Protein AF-A0A822J9V2-F1 (afdb_monomer_lite)

Secondary structure (DSSP, 8-state):
--EEEEEE-GGG-SBTTEEEPPHHHHHHTT--TT-EEEEEEEETTEEEEEEEEEEETTTEEEPPHHHHHHHTT-S-EEEEEE-

Foldseek 3Di:
DDKDKDKFFPVPDPDLQKDADPPVRCVVVVPDAQDWWWKWKFDPNDTPDTDTFGQHPRRITGDDPVVSVVCVPGRMIMMITDD

Sequence (83 aa):
MQGEKWIVRPQERKQISLVKIPSEIASKLNIKDGEPISVKIFIGGTDIYKGPLTVTSGQELYIPKNVRNLLKNEKEFILTIIR

Structure (mmCIF, N/CA/C/O backbone):
data_AF-A0A822J9V2-F1
#
_entry.id   AF-A0A822J9V2-F1
#
loop_
_atom_site.group_PDB
_atom_site.id
_atom_site.type_symbol
_atom_site.label_atom_id
_atom_site.label_alt_id
_atom_site.label_comp_id
_atom_site.label_asym_id
_atom_site.label_entity_id
_atom_site.label_seq_id
_atom_site.pdbx_PDB_ins_code
_atom_site.Cartn_x
_atom_site.Cartn_y
_atom_site.Cartn_z
_atom_site.occupancy
_atom_site.B_iso_or_equiv
_atom_site.auth_seq_id
_atom_site.auth_comp_id
_atom_site.auth_asym_id
_atom_site.auth_atom_id
_atom_site.pdbx_PDB_model_num
ATOM 1 N N . MET A 1 1 ? -5.453 -13.998 -10.968 1.00 50.78 1 MET A N 1
ATOM 2 C CA . MET A 1 1 ? -4.718 -12.751 -10.669 1.00 50.78 1 MET A CA 1
ATOM 3 C C . MET A 1 1 ? -3.945 -12.988 -9.381 1.00 50.78 1 MET A C 1
ATOM 5 O O . MET A 1 1 ? -4.580 -13.154 -8.346 1.00 50.78 1 MET A O 1
ATOM 9 N N . GLN A 1 2 ? -2.624 -13.164 -9.464 1.00 54.09 2 GLN A N 1
ATOM 10 C CA . GLN A 1 2 ? -1.764 -13.359 -8.289 1.00 54.09 2 GLN A CA 1
ATOM 11 C C . GLN A 1 2 ? -1.304 -11.979 -7.819 1.00 54.09 2 GLN A C 1
ATOM 13 O O . GLN A 1 2 ? -0.690 -11.245 -8.582 1.00 54.09 2 GLN A O 1
ATOM 18 N N . GLY A 1 3 ? -1.655 -11.611 -6.591 1.00 74.50 3 GLY A N 1
ATOM 19 C CA . GLY A 1 3 ? -1.243 -10.354 -5.978 1.00 74.50 3 GLY A CA 1
ATOM 20 C C . GLY A 1 3 ? -0.625 -10.617 -4.615 1.00 74.50 3 GLY A C 1
ATOM 21 O O . GLY A 1 3 ? -1.098 -11.487 -3.881 1.00 74.50 3 GLY A O 1
ATOM 22 N N . GLU A 1 4 ? 0.428 -9.879 -4.279 1.00 88.75 4 GLU A N 1
ATOM 23 C CA . GLU A 1 4 ? 1.068 -9.976 -2.968 1.00 88.75 4 GLU A CA 1
ATOM 24 C C . GLU A 1 4 ? 0.332 -9.078 -1.980 1.00 88.75 4 GLU A C 1
ATOM 26 O O . GLU A 1 4 ? 0.032 -7.922 -2.288 1.00 88.75 4 GLU A O 1
ATOM 31 N N . LYS A 1 5 ? 0.045 -9.605 -0.789 1.00 89.50 5 LYS A N 1
ATOM 32 C CA . LYS A 1 5 ? -0.654 -8.877 0.271 1.00 89.50 5 LYS A CA 1
ATOM 33 C C . LYS A 1 5 ? 0.140 -8.899 1.563 1.00 89.50 5 LYS A C 1
ATOM 35 O O . LYS A 1 5 ? 0.744 -9.912 1.902 1.00 89.50 5 LYS A O 1
ATOM 40 N N . TRP A 1 6 ? 0.077 -7.808 2.310 1.00 91.56 6 TRP A N 1
ATOM 41 C CA . TRP A 1 6 ? 0.670 -7.721 3.636 1.00 91.56 6 TRP A CA 1
ATOM 42 C C . TRP A 1 6 ? -0.156 -6.825 4.549 1.00 91.56 6 TRP A C 1
ATOM 44 O O . TRP A 1 6 ? -0.954 -5.998 4.100 1.00 91.56 6 TRP A O 1
ATOM 54 N N . ILE A 1 7 ? 0.030 -7.026 5.850 1.00 88.38 7 ILE A N 1
ATOM 55 C CA . ILE A 1 7 ? -0.602 -6.222 6.890 1.00 88.38 7 ILE A CA 1
ATOM 56 C C . ILE A 1 7 ? 0.292 -5.014 7.152 1.00 88.38 7 ILE A C 1
ATOM 58 O O . ILE A 1 7 ? 1.495 -5.155 7.349 1.00 88.38 7 ILE A O 1
ATOM 62 N N . VAL A 1 8 ? -0.300 -3.825 7.166 1.00 86.75 8 VAL A N 1
ATOM 63 C CA . VAL A 1 8 ? 0.383 -2.569 7.450 1.00 86.75 8 VAL A CA 1
ATOM 64 C C . VAL A 1 8 ? -0.043 -2.078 8.824 1.00 86.75 8 VAL A C 1
ATOM 66 O O . VAL A 1 8 ? -1.163 -1.586 8.998 1.00 86.75 8 VAL A O 1
ATOM 69 N N . ARG A 1 9 ? 0.871 -2.127 9.793 1.00 83.00 9 ARG A N 1
ATOM 70 C CA . ARG A 1 9 ? 0.625 -1.624 11.148 1.00 83.00 9 ARG A CA 1
ATOM 71 C C . ARG A 1 9 ? 1.055 -0.152 11.275 1.00 83.00 9 ARG A C 1
ATOM 73 O O . ARG A 1 9 ? 2.085 0.227 10.722 1.00 83.00 9 ARG A O 1
ATOM 80 N N . PRO A 1 10 ? 0.308 0.705 11.994 1.00 69.69 10 PRO A N 1
ATOM 81 C CA . PRO A 1 10 ? 0.636 2.116 12.201 1.00 69.69 10 PRO A CA 1
ATOM 82 C C . PRO A 1 10 ? 2.006 2.332 12.843 1.00 69.69 10 PRO A C 1
ATOM 84 O O . PRO A 1 10 ? 2.687 3.287 12.493 1.00 69.69 10 PRO A O 1
ATOM 87 N N . GLN A 1 11 ? 2.419 1.432 13.742 1.00 66.88 11 GLN A N 1
ATOM 88 C CA . GLN A 1 11 ? 3.710 1.499 14.439 1.00 66.88 11 GLN A CA 1
ATOM 89 C C . GLN A 1 11 ? 4.910 1.387 13.486 1.00 66.88 11 GLN A C 1
ATOM 91 O O . GLN A 1 11 ? 5.990 1.874 13.797 1.00 66.88 11 GLN A O 1
ATOM 96 N N . GLU A 1 12 ? 4.714 0.788 12.310 1.00 60.09 12 GLU A N 1
ATOM 97 C CA . GLU A 1 12 ? 5.751 0.622 11.287 1.00 60.09 12 GLU A CA 1
ATOM 98 C C . GLU A 1 12 ? 5.781 1.790 10.287 1.00 60.09 12 GLU A C 1
ATOM 100 O O . GLU A 1 12 ? 6.588 1.802 9.356 1.00 60.09 12 GLU A O 1
ATOM 105 N N . ARG A 1 13 ? 4.915 2.801 10.459 1.00 61.41 13 ARG A N 1
ATOM 106 C CA . ARG A 1 13 ? 4.844 3.959 9.563 1.00 61.41 13 ARG A CA 1
ATOM 107 C C . ARG A 1 13 ? 5.557 5.159 10.164 1.00 61.41 13 ARG A C 1
ATOM 109 O O . ARG A 1 13 ? 5.157 5.670 11.204 1.00 61.41 13 ARG A O 1
ATOM 116 N N . LYS A 1 14 ? 6.532 5.708 9.432 1.00 57.38 14 LYS A N 1
ATOM 117 C CA . LYS A 1 14 ? 7.060 7.058 9.711 1.00 57.38 14 LYS A CA 1
ATOM 118 C C . LYS A 1 14 ? 5.995 8.144 9.509 1.00 57.38 14 LYS A C 1
ATOM 120 O O . LYS A 1 14 ? 6.026 9.158 10.196 1.00 57.38 14 LYS A O 1
ATOM 125 N N . GLN A 1 15 ? 5.062 7.942 8.573 1.00 66.25 15 GLN A N 1
ATOM 126 C CA . GLN A 1 15 ? 3.933 8.834 8.296 1.00 66.25 15 GLN A CA 1
ATOM 127 C C . GLN A 1 15 ? 2.733 8.038 7.766 1.00 66.25 15 GLN A C 1
ATOM 129 O O . GLN A 1 15 ? 2.898 7.124 6.968 1.00 66.25 15 GLN A O 1
ATOM 134 N N . ILE A 1 16 ? 1.504 8.431 8.123 1.00 68.06 16 ILE A N 1
ATOM 135 C CA . ILE A 1 16 ? 0.260 7.809 7.612 1.00 68.06 16 ILE A CA 1
ATOM 136 C C . ILE A 1 16 ? 0.152 7.890 6.074 1.00 68.06 16 ILE A C 1
ATOM 138 O O . ILE A 1 16 ? -0.534 7.078 5.456 1.00 68.06 16 ILE A O 1
ATOM 142 N N . SER A 1 17 ? 0.828 8.858 5.451 1.00 75.81 17 SER A N 1
ATOM 143 C CA . SER A 1 17 ? 0.888 9.056 3.999 1.00 75.81 17 SER A CA 1
ATOM 144 C C . SER A 1 17 ? 1.777 8.092 3.244 1.00 75.81 17 SER A C 1
ATOM 146 O O . SER A 1 17 ? 1.593 7.995 2.035 1.00 75.81 17 SER A O 1
ATOM 148 N N . LEU A 1 18 ? 2.719 7.426 3.906 1.00 85.62 18 LEU A N 1
ATOM 149 C CA . LEU A 1 18 ? 3.727 6.613 3.240 1.00 85.62 18 LEU A CA 1
ATOM 150 C C . LEU A 1 18 ? 3.712 5.206 3.814 1.00 85.62 18 LEU A C 1
ATOM 152 O O . LEU A 1 18 ? 3.866 4.993 5.018 1.00 85.62 18 LEU A O 1
ATOM 156 N N . VAL A 1 19 ? 3.509 4.243 2.926 1.00 87.81 19 VAL A N 1
ATOM 157 C CA . VAL A 1 19 ? 3.573 2.825 3.257 1.00 87.81 19 VAL A CA 1
ATOM 158 C C . VAL A 1 19 ? 4.755 2.230 2.529 1.00 87.81 19 VAL A C 1
ATOM 160 O O . VAL A 1 19 ? 4.777 2.204 1.302 1.00 87.81 19 VAL A O 1
ATOM 163 N N . LYS A 1 20 ? 5.728 1.736 3.289 1.00 88.88 20 LYS A N 1
ATOM 164 C CA . LYS A 1 20 ? 6.858 1.014 2.721 1.00 88.88 20 LYS A CA 1
ATOM 165 C C . LYS A 1 20 ? 6.401 -0.353 2.219 1.00 88.88 20 LYS A C 1
ATOM 167 O O . LYS A 1 20 ? 5.726 -1.090 2.941 1.00 88.88 20 LYS A O 1
ATOM 172 N N . ILE A 1 21 ? 6.770 -0.683 0.988 1.00 89.44 21 ILE A N 1
ATOM 173 C CA . ILE A 1 21 ? 6.588 -2.019 0.431 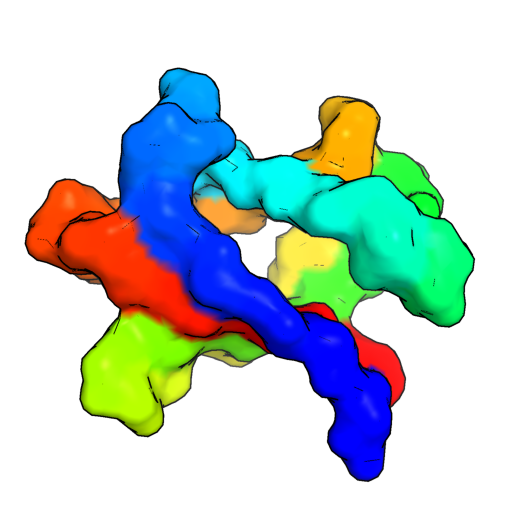1.00 89.44 21 ILE A CA 1
ATOM 174 C C . ILE A 1 21 ? 7.678 -2.916 1.038 1.00 89.44 21 ILE A C 1
ATOM 176 O O . ILE A 1 21 ? 8.853 -2.544 1.011 1.00 89.44 21 ILE A O 1
ATOM 180 N N . PRO A 1 22 ? 7.334 -4.086 1.602 1.00 89.94 22 PRO A N 1
ATOM 181 C CA . PRO A 1 22 ? 8.331 -5.039 2.072 1.00 89.94 22 PRO A CA 1
ATOM 182 C C . PRO A 1 22 ? 9.304 -5.429 0.954 1.00 89.94 22 PRO A C 1
ATOM 184 O O . PRO A 1 22 ? 8.874 -5.738 -0.159 1.00 89.94 22 PRO A O 1
ATOM 187 N N . SER A 1 23 ? 10.605 -5.468 1.256 1.00 88.69 23 SER A N 1
ATOM 188 C CA . SER A 1 23 ? 11.653 -5.748 0.262 1.00 88.69 23 SER A CA 1
ATOM 189 C C . SER A 1 23 ? 11.450 -7.088 -0.452 1.00 88.69 23 SER A C 1
ATOM 191 O O . SER A 1 23 ? 11.764 -7.208 -1.634 1.00 88.69 23 SER A O 1
ATOM 193 N N . GLU A 1 24 ? 10.891 -8.084 0.240 1.00 89.62 24 GLU A N 1
ATOM 194 C CA . GLU A 1 24 ? 10.543 -9.390 -0.334 1.00 89.62 24 GLU A CA 1
ATOM 195 C C . GLU A 1 24 ? 9.489 -9.261 -1.439 1.00 89.62 24 GLU A C 1
ATOM 197 O O . GLU A 1 24 ? 9.659 -9.808 -2.527 1.00 89.62 24 GLU A O 1
ATOM 202 N N . ILE A 1 25 ? 8.435 -8.477 -1.195 1.00 90.50 25 ILE A N 1
ATOM 203 C CA . ILE A 1 25 ? 7.358 -8.227 -2.159 1.00 90.50 25 ILE A CA 1
ATOM 204 C C . ILE A 1 25 ? 7.880 -7.391 -3.324 1.00 90.50 25 ILE A C 1
ATOM 206 O O . ILE A 1 25 ? 7.633 -7.729 -4.480 1.00 90.50 25 ILE A O 1
ATOM 210 N N . ALA A 1 26 ? 8.638 -6.332 -3.032 1.00 89.06 26 ALA A N 1
ATOM 211 C CA . ALA A 1 26 ? 9.231 -5.487 -4.059 1.00 89.06 26 ALA A CA 1
ATOM 212 C C . ALA A 1 26 ? 10.184 -6.271 -4.971 1.00 89.06 26 ALA A C 1
ATOM 214 O O . ALA A 1 26 ? 10.145 -6.093 -6.186 1.00 89.06 26 ALA A O 1
ATOM 215 N N . SER A 1 27 ? 10.981 -7.186 -4.410 1.00 89.38 27 SER A N 1
ATOM 216 C CA . SER A 1 27 ? 11.895 -8.042 -5.176 1.00 89.38 27 SER A CA 1
ATOM 217 C C . SER A 1 27 ? 11.141 -9.087 -5.994 1.00 89.38 27 SER A C 1
ATOM 219 O O . SER A 1 27 ? 11.389 -9.229 -7.189 1.00 89.38 27 SER A O 1
ATOM 221 N N . LYS A 1 28 ? 10.170 -9.780 -5.383 1.00 90.19 28 LYS A N 1
ATOM 222 C CA . LYS A 1 28 ? 9.349 -10.804 -6.047 1.00 90.19 28 LYS A CA 1
ATOM 223 C C . LYS A 1 28 ? 8.554 -10.232 -7.217 1.00 90.19 28 LYS A C 1
ATOM 225 O O . LYS A 1 28 ? 8.431 -10.872 -8.257 1.00 90.19 28 LYS A O 1
ATOM 230 N N . LEU A 1 29 ? 8.034 -9.019 -7.048 1.00 88.88 29 LEU A N 1
ATOM 231 C CA . LEU A 1 29 ? 7.289 -8.304 -8.075 1.00 88.88 29 LEU A CA 1
ATOM 232 C C . LEU A 1 29 ? 8.180 -7.391 -8.929 1.00 88.88 29 LEU A C 1
ATOM 234 O O . LEU A 1 29 ? 7.649 -6.710 -9.794 1.00 88.88 29 LEU A O 1
ATOM 238 N N . ASN A 1 30 ? 9.503 -7.368 -8.753 1.00 89.19 30 ASN A N 1
ATOM 239 C CA . ASN A 1 30 ? 10.426 -6.515 -9.516 1.00 89.19 30 ASN A CA 1
ATOM 240 C C . ASN A 1 30 ? 9.929 -5.056 -9.646 1.00 89.19 30 ASN A C 1
ATOM 242 O O . ASN A 1 30 ? 9.793 -4.522 -10.749 1.00 89.19 30 ASN A O 1
ATOM 246 N N . ILE A 1 31 ? 9.552 -4.463 -8.510 1.00 89.00 31 ILE A N 1
ATOM 247 C CA . ILE A 1 31 ? 8.968 -3.121 -8.425 1.00 89.00 31 ILE A CA 1
ATOM 248 C C . ILE A 1 31 ? 10.076 -2.077 -8.505 1.00 89.00 31 ILE A C 1
ATOM 250 O O . ILE A 1 31 ? 11.057 -2.149 -7.759 1.00 89.00 31 ILE A O 1
ATOM 254 N N . LYS A 1 32 ? 9.892 -1.084 -9.378 1.00 88.75 32 LYS A N 1
ATOM 255 C CA . LYS A 1 32 ? 10.844 0.016 -9.568 1.00 88.75 32 LYS A CA 1
ATOM 256 C C . LYS A 1 32 ? 10.289 1.343 -9.063 1.00 88.75 32 LYS A C 1
ATOM 258 O O . LYS A 1 32 ? 9.084 1.587 -9.096 1.00 88.75 32 LYS A O 1
ATOM 263 N N . ASP A 1 33 ? 11.190 2.222 -8.640 1.00 89.25 33 ASP A N 1
ATOM 264 C CA . ASP A 1 33 ? 10.841 3.599 -8.295 1.00 89.25 33 ASP A CA 1
ATOM 265 C C . ASP A 1 33 ? 10.263 4.321 -9.527 1.00 89.25 33 ASP A C 1
ATOM 267 O O . ASP A 1 33 ? 10.750 4.164 -10.649 1.00 89.25 33 ASP A O 1
ATOM 271 N N . GLY A 1 34 ? 9.206 5.105 -9.323 1.00 87.88 34 GLY A N 1
ATOM 272 C CA . GLY A 1 34 ? 8.464 5.801 -10.378 1.00 87.88 34 GLY A CA 1
ATOM 273 C C . GLY A 1 34 ? 7.430 4.938 -11.106 1.00 87.88 34 GLY A C 1
ATOM 274 O O . GLY A 1 34 ? 6.653 5.466 -11.903 1.00 87.88 34 GLY A O 1
ATOM 275 N N . GLU A 1 35 ? 7.369 3.634 -10.832 1.00 88.12 35 GLU A N 1
ATOM 276 C CA . GLU A 1 35 ? 6.409 2.742 -11.474 1.00 88.12 35 GLU A CA 1
ATOM 277 C C . GLU A 1 35 ? 4.994 2.913 -10.882 1.00 88.12 35 GLU A C 1
ATOM 279 O O . GLU A 1 35 ? 4.829 2.904 -9.656 1.00 88.12 35 GLU A O 1
ATOM 284 N N . PRO A 1 36 ?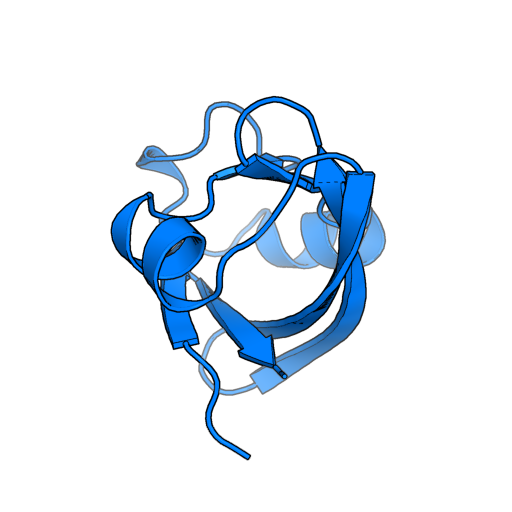 3.943 3.050 -11.713 1.00 90.56 36 PRO A N 1
ATOM 285 C CA . PRO A 1 36 ? 2.567 2.948 -11.250 1.00 90.56 36 PRO A CA 1
ATOM 286 C C . PRO A 1 36 ? 2.184 1.479 -11.034 1.00 90.56 36 PRO A C 1
ATOM 288 O O . PRO A 1 36 ? 2.186 0.682 -11.970 1.00 90.56 36 PRO A O 1
ATOM 291 N N . ILE A 1 37 ? 1.780 1.127 -9.815 1.00 91.75 37 ILE A N 1
ATOM 292 C CA . ILE A 1 37 ? 1.299 -0.214 -9.472 1.00 91.75 37 ILE A CA 1
ATOM 293 C C . ILE A 1 37 ? -0.166 -0.171 -9.047 1.00 91.75 37 ILE A C 1
ATOM 295 O O . ILE A 1 37 ? -0.594 0.726 -8.323 1.00 91.75 37 ILE A O 1
ATOM 299 N N . SER A 1 38 ? -0.961 -1.147 -9.483 1.00 92.94 38 SER A N 1
ATOM 300 C CA . SER A 1 38 ? -2.345 -1.267 -9.021 1.00 92.94 38 SER A CA 1
ATOM 301 C 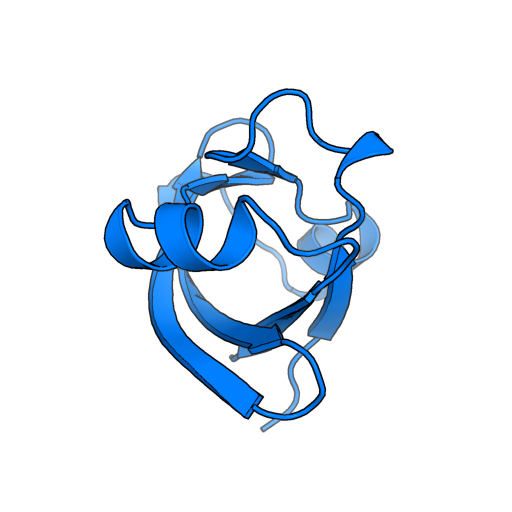C . SER A 1 38 ? -2.373 -1.868 -7.625 1.00 92.94 38 SER A C 1
ATOM 303 O O . SER A 1 38 ? -1.770 -2.911 -7.385 1.00 92.94 38 SER A O 1
ATOM 305 N N . VAL A 1 39 ? -3.103 -1.243 -6.706 1.00 93.00 39 VAL A N 1
ATOM 306 C CA . VAL A 1 39 ? -3.248 -1.743 -5.339 1.00 93.00 39 VAL A CA 1
ATOM 307 C C . VAL A 1 39 ? -4.707 -1.852 -4.923 1.00 93.00 39 VAL A C 1
ATOM 309 O O . VAL A 1 39 ? -5.586 -1.188 -5.479 1.00 93.00 39 VAL A O 1
ATOM 312 N N . LYS A 1 40 ? -4.943 -2.674 -3.903 1.00 93.19 40 LYS A N 1
ATOM 313 C CA . LYS A 1 40 ? -6.160 -2.697 -3.097 1.00 93.19 40 LYS A CA 1
ATOM 314 C C . LYS A 1 40 ? -5.836 -2.518 -1.626 1.00 93.19 40 LYS A C 1
ATOM 316 O O . LYS A 1 40 ? -4.863 -3.094 -1.141 1.00 93.19 40 LYS A O 1
ATOM 321 N N . ILE A 1 41 ? -6.666 -1.763 -0.921 1.00 91.56 41 ILE A N 1
ATOM 322 C CA . ILE A 1 41 ? -6.535 -1.540 0.519 1.00 91.56 41 ILE A CA 1
ATOM 323 C C . ILE A 1 41 ? -7.803 -2.035 1.203 1.00 91.56 41 ILE A C 1
ATOM 325 O O . ILE A 1 41 ? -8.903 -1.613 0.850 1.00 91.56 41 ILE A O 1
ATOM 329 N N . PHE A 1 42 ? -7.636 -2.898 2.202 1.00 91.25 42 PHE A N 1
ATOM 330 C CA . PHE A 1 42 ? -8.735 -3.467 2.971 1.00 91.25 42 PHE A CA 1
ATOM 331 C C . PHE A 1 42 ? -8.645 -3.086 4.445 1.00 91.25 42 PHE A C 1
ATOM 333 O O . PHE A 1 42 ? -7.596 -3.258 5.068 1.00 91.25 42 PHE A O 1
ATOM 340 N N . ILE A 1 43 ? -9.771 -2.659 5.014 1.00 88.44 43 ILE A N 1
ATOM 341 C CA . ILE A 1 43 ? -9.958 -2.452 6.455 1.00 88.44 43 ILE A CA 1
ATOM 342 C C . ILE A 1 43 ? -11.056 -3.405 6.921 1.00 88.44 43 ILE A C 1
ATOM 344 O O . ILE A 1 43 ? -12.153 -3.380 6.368 1.00 88.44 43 ILE A O 1
ATOM 348 N N . GLY A 1 44 ? -10.781 -4.255 7.915 1.00 83.69 44 GLY A N 1
ATOM 349 C CA . GLY A 1 44 ? -11.809 -5.122 8.513 1.00 83.69 44 GLY A CA 1
ATOM 350 C C . GLY A 1 44 ? -12.575 -5.995 7.504 1.00 83.69 44 GLY A C 1
ATOM 351 O O . GLY A 1 44 ? -13.754 -6.263 7.698 1.00 83.69 44 GLY A O 1
ATOM 352 N N . GLY A 1 45 ? -11.939 -6.381 6.390 1.00 83.56 45 GLY A N 1
ATOM 353 C CA . GLY A 1 45 ? -12.564 -7.146 5.300 1.00 83.56 45 GLY A CA 1
ATOM 354 C C . GLY A 1 45 ? -13.284 -6.315 4.227 1.00 83.56 45 GLY A C 1
ATOM 355 O O . GLY A 1 45 ? -13.708 -6.877 3.221 1.00 83.56 45 GLY A O 1
ATOM 356 N N . THR A 1 46 ? -13.373 -4.993 4.383 1.00 88.38 46 THR A N 1
ATOM 357 C CA . THR A 1 46 ? -13.971 -4.077 3.397 1.00 88.38 46 THR A CA 1
ATOM 358 C C . THR A 1 46 ? -12.897 -3.474 2.493 1.00 88.38 46 THR A C 1
ATOM 360 O O . THR A 1 46 ? -11.902 -2.955 2.994 1.00 88.38 46 THR A O 1
ATOM 363 N N . ASP A 1 47 ? -13.096 -3.519 1.171 1.00 91.19 47 ASP A N 1
ATOM 364 C CA . ASP A 1 47 ? -12.245 -2.823 0.191 1.00 91.19 47 ASP A CA 1
ATOM 365 C C . ASP A 1 47 ? -12.575 -1.325 0.216 1.00 91.19 47 ASP A C 1
ATOM 367 O O . ASP A 1 47 ? -13.702 -0.923 -0.076 1.00 91.19 47 ASP A O 1
ATOM 371 N N . ILE A 1 48 ? -11.603 -0.503 0.604 1.00 91.62 48 ILE A N 1
ATOM 372 C CA . ILE A 1 48 ? -11.782 0.950 0.722 1.00 91.62 48 ILE A CA 1
ATOM 373 C C . ILE A 1 48 ? -11.078 1.733 -0.381 1.00 91.62 48 ILE A C 1
ATOM 375 O O . ILE A 1 48 ? -11.277 2.942 -0.517 1.00 91.62 48 ILE A O 1
ATOM 379 N N . TYR A 1 49 ? -10.215 1.071 -1.148 1.00 91.81 49 TYR A N 1
ATOM 380 C CA . TYR A 1 49 ? -9.480 1.701 -2.226 1.00 91.81 49 TYR A CA 1
ATOM 381 C C . TYR A 1 49 ? -8.978 0.654 -3.200 1.00 91.81 49 TYR A C 1
ATOM 383 O O . TYR A 1 49 ? -8.262 -0.268 -2.816 1.00 91.81 49 TYR A O 1
ATOM 391 N N . LYS A 1 50 ? -9.247 0.896 -4.481 1.00 92.69 50 LYS A N 1
ATOM 392 C CA . LYS A 1 50 ? -8.688 0.156 -5.602 1.00 92.69 50 LYS A CA 1
ATOM 393 C C . LYS A 1 50 ? -8.227 1.154 -6.653 1.00 92.69 50 LYS A C 1
ATOM 395 O O . LYS A 1 50 ? -9.040 1.922 -7.163 1.00 92.69 50 LYS A O 1
ATOM 400 N N . GLY A 1 51 ? -6.950 1.129 -7.002 1.00 91.50 51 GLY A N 1
ATOM 401 C CA . GLY A 1 51 ? -6.429 2.039 -8.015 1.00 91.50 51 GLY A CA 1
ATOM 402 C C . GLY A 1 51 ? -4.912 2.009 -8.146 1.00 91.50 51 GLY A C 1
ATOM 403 O O . GLY A 1 51 ? -4.241 1.327 -7.367 1.00 91.50 51 GLY A O 1
ATOM 404 N N . PRO A 1 52 ? -4.374 2.721 -9.146 1.00 92.19 52 PRO A N 1
ATOM 405 C CA . PRO A 1 52 ? -2.941 2.854 -9.324 1.00 92.19 52 PRO A CA 1
ATOM 406 C C . PRO A 1 52 ? -2.350 3.797 -8.270 1.00 92.19 52 PRO A C 1
ATOM 408 O O . PRO A 1 52 ? -2.864 4.894 -8.052 1.00 92.19 52 PRO A O 1
ATOM 411 N N . LEU A 1 53 ? -1.239 3.388 -7.664 1.00 91.31 53 LEU A N 1
ATOM 412 C CA . LEU A 1 53 ? -0.369 4.233 -6.853 1.00 91.31 53 LEU A CA 1
ATOM 413 C C . LEU A 1 53 ? 1.035 4.233 -7.451 1.00 91.31 53 LEU A C 1
ATOM 415 O O . LEU A 1 53 ? 1.528 3.201 -7.897 1.00 91.31 53 LEU A O 1
ATOM 419 N N . THR A 1 54 ? 1.684 5.391 -7.443 1.00 90.56 54 THR A N 1
ATOM 420 C CA . THR A 1 54 ? 3.077 5.517 -7.874 1.00 90.56 54 THR A CA 1
ATOM 421 C C . THR A 1 54 ? 4.011 5.140 -6.735 1.00 90.56 54 THR A C 1
ATOM 423 O O . THR A 1 54 ? 3.860 5.632 -5.614 1.00 90.56 54 THR A O 1
ATOM 426 N N . VAL A 1 55 ? 4.984 4.287 -7.041 1.00 90.38 55 VAL A N 1
ATOM 427 C CA . VAL A 1 55 ? 6.069 3.925 -6.129 1.00 90.38 55 VAL A CA 1
ATOM 428 C C . VAL A 1 55 ? 7.064 5.080 -6.069 1.00 90.38 55 VAL A C 1
ATOM 430 O O . VAL A 1 55 ? 7.577 5.520 -7.096 1.00 90.38 55 VAL A O 1
ATOM 433 N N . THR A 1 56 ? 7.327 5.608 -4.880 1.00 88.75 56 THR A N 1
ATOM 434 C CA . THR A 1 56 ? 8.298 6.685 -4.657 1.00 88.75 56 THR A CA 1
ATOM 435 C C . THR A 1 56 ? 9.676 6.123 -4.314 1.00 88.75 56 THR A C 1
ATOM 437 O O . THR A 1 56 ? 9.803 4.941 -3.995 1.00 88.75 56 THR A O 1
ATOM 440 N N . SER A 1 57 ? 10.704 6.981 -4.345 1.00 83.12 57 SER A N 1
ATOM 441 C CA . SER A 1 57 ? 12.078 6.612 -3.984 1.00 83.12 57 SER A CA 1
ATOM 442 C C . SER A 1 57 ? 12.135 5.888 -2.640 1.00 83.12 57 SER A C 1
ATOM 444 O O . SER A 1 57 ? 11.654 6.408 -1.635 1.00 83.12 57 SER A O 1
ATOM 446 N N . GLY A 1 58 ? 12.733 4.696 -2.632 1.00 83.94 58 GLY A N 1
ATOM 447 C CA . GLY A 1 58 ? 12.804 3.852 -1.435 1.00 83.94 58 GLY A CA 1
ATOM 448 C C . GLY A 1 58 ? 11.680 2.819 -1.311 1.00 83.94 58 GLY A C 1
ATOM 449 O O . GLY A 1 58 ? 11.488 2.284 -0.217 1.00 83.94 58 GLY A O 1
ATOM 450 N N . GLN A 1 59 ? 10.979 2.511 -2.411 1.00 87.69 59 GLN A N 1
ATOM 451 C CA . GLN A 1 59 ? 9.900 1.516 -2.467 1.00 87.69 59 GLN A CA 1
ATOM 452 C C . GLN A 1 59 ? 8.726 1.846 -1.532 1.00 87.69 59 GLN A C 1
ATOM 454 O O . GLN A 1 5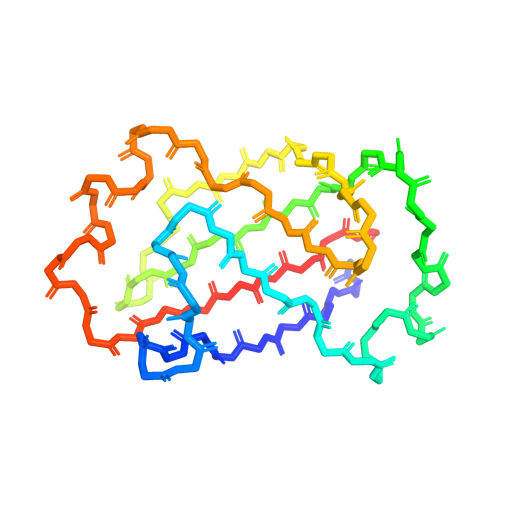9 ? 8.206 0.985 -0.819 1.00 87.69 59 GLN A O 1
ATOM 459 N N . GLU A 1 60 ? 8.303 3.108 -1.516 1.00 89.56 60 GLU A N 1
ATOM 460 C CA . GLU A 1 60 ? 7.168 3.564 -0.710 1.00 89.56 60 GLU A CA 1
ATOM 461 C C . GLU A 1 60 ? 5.954 3.893 -1.586 1.00 89.56 60 GLU A C 1
ATOM 463 O O . GLU A 1 60 ? 6.075 4.226 -2.762 1.00 89.56 60 GLU A O 1
ATOM 468 N N . LEU A 1 61 ? 4.760 3.785 -1.009 1.00 89.56 61 LEU A N 1
ATOM 469 C CA . LEU A 1 61 ? 3.493 4.102 -1.660 1.00 89.56 61 LEU A CA 1
ATOM 470 C C . LEU A 1 61 ? 2.839 5.291 -0.981 1.00 89.56 61 LEU A C 1
ATOM 472 O O . LEU A 1 61 ? 2.605 5.277 0.233 1.00 89.56 61 LEU A O 1
ATOM 476 N N . TYR A 1 62 ? 2.484 6.291 -1.786 1.00 88.31 62 TYR A N 1
ATOM 477 C CA . TYR A 1 62 ? 1.725 7.430 -1.300 1.00 88.31 62 TYR A CA 1
ATOM 478 C C . TYR A 1 62 ? 0.245 7.088 -1.177 1.00 88.31 62 TYR A C 1
ATOM 480 O O . TYR A 1 62 ? -0.438 6.833 -2.167 1.00 88.31 62 TYR A O 1
ATOM 488 N N . ILE A 1 63 ? -0.276 7.135 0.043 1.00 87.56 63 ILE A N 1
ATOM 489 C CA . ILE A 1 63 ? -1.685 6.862 0.297 1.00 87.56 63 ILE A CA 1
ATOM 490 C C . ILE A 1 63 ? -2.525 8.120 0.006 1.00 87.56 63 ILE A C 1
ATOM 492 O O . ILE A 1 63 ? -2.275 9.188 0.588 1.00 87.56 63 ILE A O 1
ATOM 496 N N . PRO A 1 64 ? -3.556 8.037 -0.855 1.00 88.12 64 PRO A N 1
ATOM 497 C CA . PRO A 1 64 ? -4.419 9.169 -1.177 1.00 88.12 64 PRO A CA 1
ATOM 498 C C . PRO A 1 64 ? -5.073 9.793 0.063 1.00 88.12 64 PRO A C 1
ATOM 500 O O . PRO A 1 64 ? -5.331 9.122 1.063 1.00 88.12 64 PRO A O 1
ATOM 503 N N . LYS A 1 65 ? -5.342 11.105 0.023 1.00 87.00 65 LYS A N 1
ATOM 504 C CA . LYS A 1 65 ? -5.852 11.864 1.186 1.00 87.00 65 LYS A CA 1
ATOM 505 C C . LYS A 1 65 ? -7.182 11.313 1.720 1.00 87.00 65 LYS A C 1
ATOM 507 O O . LYS A 1 65 ? -7.361 11.230 2.930 1.00 87.00 65 LYS A O 1
ATOM 512 N N . ASN A 1 66 ? -8.088 10.912 0.830 1.00 87.38 66 ASN A N 1
ATOM 513 C CA . ASN A 1 66 ? -9.362 10.284 1.187 1.00 87.38 66 ASN A CA 1
ATOM 514 C C . ASN A 1 66 ? -9.154 8.969 1.954 1.00 87.38 66 ASN A C 1
ATOM 516 O O . ASN A 1 66 ? -9.766 8.776 2.997 1.00 87.38 66 ASN A O 1
ATOM 520 N N . VAL A 1 67 ? -8.234 8.117 1.496 1.00 88.62 67 VAL A N 1
ATOM 521 C CA . VAL A 1 67 ? -7.907 6.839 2.149 1.00 88.62 67 VAL A CA 1
ATOM 522 C C . VAL A 1 67 ? -7.215 7.084 3.493 1.00 88.62 67 VAL A C 1
ATOM 524 O O . VAL A 1 67 ? -7.574 6.470 4.490 1.00 88.62 67 VAL A O 1
ATOM 527 N N . ARG A 1 68 ? -6.279 8.040 3.569 1.00 86.12 68 ARG A N 1
ATOM 528 C CA . ARG A 1 68 ? -5.609 8.414 4.828 1.00 86.12 68 ARG A CA 1
ATOM 529 C C . ARG A 1 68 ? -6.580 8.796 5.937 1.00 86.12 68 ARG A C 1
ATOM 531 O O . ARG A 1 68 ? -6.349 8.432 7.084 1.00 86.12 68 ARG A O 1
ATOM 538 N N . ASN A 1 69 ? -7.635 9.536 5.604 1.00 85.19 69 ASN A N 1
ATOM 539 C CA . ASN A 1 69 ? -8.637 9.942 6.585 1.00 85.19 69 ASN A CA 1
ATOM 540 C C . ASN A 1 69 ? -9.376 8.732 7.169 1.00 85.19 69 ASN A C 1
ATOM 542 O O . ASN A 1 69 ? -9.612 8.706 8.372 1.00 85.19 69 ASN A O 1
ATOM 546 N N . LEU A 1 70 ? -9.672 7.723 6.342 1.00 85.81 70 LEU A N 1
ATOM 547 C CA . LEU A 1 70 ? -10.264 6.458 6.789 1.00 85.81 70 LEU A CA 1
ATOM 548 C C . LEU A 1 70 ? -9.282 5.663 7.658 1.00 85.81 70 LEU A C 1
ATOM 550 O O . LEU A 1 70 ? -9.648 5.140 8.700 1.00 85.81 70 LEU A O 1
ATOM 554 N N . LEU A 1 71 ? -8.006 5.647 7.273 1.00 83.06 71 LEU A N 1
ATOM 555 C CA . LEU A 1 71 ? -6.943 4.904 7.952 1.00 83.06 71 LEU A CA 1
ATOM 556 C C . LEU A 1 71 ? -6.456 5.528 9.264 1.00 83.06 71 L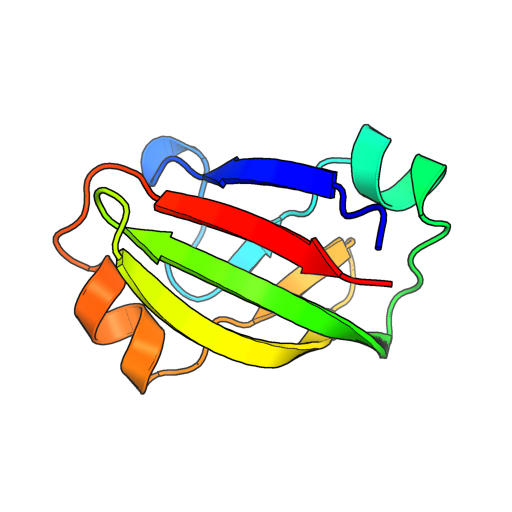EU A C 1
ATOM 558 O O . LEU A 1 71 ? -5.694 4.891 9.988 1.00 83.06 71 LEU A O 1
ATOM 562 N N . LYS A 1 72 ? -6.842 6.771 9.568 1.00 79.88 72 LYS A N 1
ATOM 563 C CA . LYS A 1 72 ? -6.339 7.518 10.731 1.00 79.88 72 LYS A CA 1
ATOM 564 C C . LYS A 1 72 ? -6.712 6.862 12.063 1.00 79.88 72 LYS A C 1
ATOM 566 O O . LYS A 1 72 ? -5.938 6.952 13.010 1.00 79.88 72 LYS A O 1
ATOM 571 N N . ASN A 1 73 ? -7.879 6.223 12.118 1.00 78.38 73 ASN A N 1
ATOM 572 C CA . ASN A 1 73 ? -8.405 5.582 13.324 1.00 78.38 73 ASN A CA 1
ATOM 573 C C . ASN A 1 73 ? -8.194 4.060 13.332 1.00 78.38 73 ASN A C 1
ATOM 575 O O . ASN A 1 73 ? -8.509 3.404 14.323 1.00 78.38 73 ASN A O 1
ATOM 579 N N . GLU A 1 74 ? -7.640 3.501 12.254 1.00 82.00 74 GLU A N 1
ATOM 580 C CA . GLU A 1 74 ? -7.471 2.060 12.114 1.00 82.00 74 GLU A CA 1
ATOM 581 C C . GLU A 1 74 ? -6.165 1.568 12.727 1.00 82.00 74 GLU A C 1
ATOM 583 O O . GLU A 1 74 ? -5.081 2.109 12.482 1.00 82.00 74 GLU A O 1
ATOM 588 N N . LYS A 1 75 ? -6.271 0.478 13.493 1.00 79.31 75 LYS A N 1
ATOM 589 C CA . LYS A 1 75 ? -5.120 -0.181 14.123 1.00 79.31 75 LYS A CA 1
ATOM 590 C C . LYS A 1 75 ? -4.267 -0.965 13.138 1.00 79.31 75 LYS A C 1
ATOM 592 O O . LYS A 1 75 ? -3.090 -1.154 13.406 1.00 79.31 75 LYS A O 1
ATOM 597 N N . GLU A 1 76 ? -4.832 -1.436 12.034 1.00 87.44 76 GLU A N 1
ATOM 598 C CA . GLU A 1 76 ? -4.125 -2.143 10.968 1.00 87.44 76 GLU A CA 1
ATOM 599 C C . GLU A 1 76 ? -4.976 -2.157 9.698 1.00 87.44 76 GLU A C 1
ATOM 601 O O . GLU A 1 76 ? -6.192 -1.983 9.746 1.00 87.44 76 GLU A O 1
ATOM 606 N N . PHE A 1 77 ? -4.339 -2.362 8.550 1.00 89.06 77 PHE A N 1
ATOM 607 C CA . PHE A 1 77 ? -5.038 -2.627 7.296 1.00 89.06 77 PHE A CA 1
ATOM 608 C C . PHE A 1 77 ? -4.219 -3.561 6.418 1.00 89.06 77 PHE A C 1
ATOM 610 O O . PHE A 1 77 ? -3.018 -3.720 6.626 1.00 89.06 77 PHE A O 1
ATOM 617 N N . ILE A 1 78 ? -4.850 -4.150 5.408 1.00 90.44 78 ILE A N 1
ATOM 618 C CA . ILE A 1 78 ? -4.174 -5.008 4.433 1.00 90.44 78 ILE A CA 1
ATOM 619 C C . ILE A 1 78 ? -3.966 -4.216 3.148 1.00 90.44 78 ILE A C 1
ATOM 621 O O . ILE A 1 78 ? -4.928 -3.691 2.588 1.00 90.44 78 ILE A O 1
ATOM 625 N N . LEU A 1 79 ? -2.729 -4.157 2.660 1.00 91.38 79 LEU A N 1
ATOM 626 C CA . LEU A 1 79 ? -2.421 -3.655 1.323 1.00 91.38 79 LEU A CA 1
ATOM 627 C C . LEU A 1 79 ? -2.112 -4.841 0.417 1.00 91.38 79 LEU A C 1
ATOM 629 O O . LEU A 1 79 ? -1.373 -5.744 0.794 1.00 91.38 79 LEU A O 1
ATOM 633 N N . THR A 1 80 ? -2.716 -4.856 -0.765 1.00 91.62 80 THR A N 1
ATOM 634 C CA . THR A 1 80 ? -2.489 -5.869 -1.796 1.00 91.62 80 THR A CA 1
ATOM 635 C C . THR A 1 80 ? -2.023 -5.187 -3.068 1.00 91.62 80 THR A C 1
ATOM 637 O O . THR A 1 80 ? -2.710 -4.292 -3.551 1.00 91.62 80 THR A O 1
ATOM 640 N N . ILE A 1 81 ? -0.901 -5.615 -3.636 1.00 91.19 81 ILE A N 1
ATOM 641 C CA . ILE A 1 81 ? -0.476 -5.209 -4.979 1.00 91.19 81 ILE A CA 1
ATOM 642 C C . ILE A 1 81 ? -1.059 -6.200 -5.982 1.00 91.19 81 ILE A C 1
ATOM 644 O O . ILE A 1 81 ? -0.972 -7.410 -5.791 1.00 91.19 81 ILE A O 1
ATOM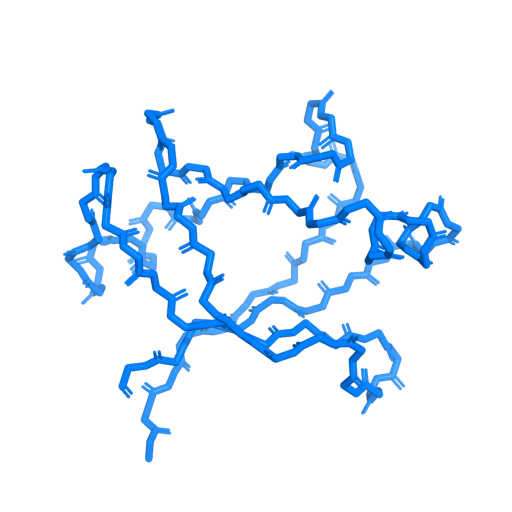 648 N N . ILE A 1 82 ? -1.662 -5.681 -7.046 1.00 86.81 82 ILE A N 1
ATOM 649 C CA . ILE A 1 82 ? -2.283 -6.452 -8.119 1.00 86.81 82 ILE A CA 1
ATOM 650 C C . ILE A 1 82 ? -1.469 -6.231 -9.391 1.00 86.81 82 ILE A C 1
ATOM 652 O O . ILE A 1 82 ? -1.339 -5.096 -9.852 1.00 86.81 82 ILE A O 1
ATOM 656 N N . ARG A 1 83 ? -0.966 -7.326 -9.960 1.00 74.00 83 ARG A N 1
ATOM 657 C CA . ARG A 1 83 ? -0.422 -7.401 -11.316 1.00 74.00 83 ARG A CA 1
ATOM 658 C C . ARG A 1 83 ? -1.104 -8.525 -12.093 1.00 74.00 83 ARG A C 1
ATOM 660 O O . ARG A 1 83 ? -1.669 -9.449 -11.456 1.00 74.00 83 ARG A O 1
#

Radius of gyration: 11.7 Å; chains: 1; bounding box: 27×25×26 Å

pLDDT: mean 85.01, std 9.28, range [50.78, 93.19]